Protein AF-A0A5C8RSR7-F1 (afdb_monomer)

Mean predicted aligned error: 3.83 Å

Solvent-accessible surface area (backbone atoms only — not comparable to full-atom values): 7220 Å² total; per-residue (Å²): 136,63,71,40,75,46,57,90,44,78,93,63,60,44,78,37,44,35,37,60,49,46,54,46,46,42,54,71,40,74,43,19,68,73,48,46,57,55,32,50,74,53,28,50,62,20,26,41,52,54,31,53,51,52,50,52,51,49,54,45,36,75,76,43,87,33,56,49,42,70,54,53,51,42,42,45,45,52,44,59,72,31,59,70,47,28,52,52,35,38,73,33,22,52,68,34,42,49,52,41,36,46,49,53,47,50,30,39,76,71,69,62,35,72,74,92,62,93,74,74,56,40,60,80,79,54,62,77,77,85,127

Foldseek 3Di:
DAWDWACVPVVDIDIDHLQVVLLCCLVVALLDLVNLVVLLVVQQRSLLVNLVVLVVLLVCLVPHPNHDLVSVVSNCCRQPVPVVNVVSSCRSHVVSSLSSQVSSVVCVVVVSHDDPDPRDHSCVVPPDDDD

pLDDT: mean 94.06, std 9.36, range [36.28, 98.56]

Secondary structure (DSSP, 8-state):
--EEEE-SSTTS-EEEEHHHHHHHHIIIIIT-HHHHHHHHTTHHHHHHHHHHHHHHHHHHHHH-S---HHHHHHHHHHHTSSHHHHHHHHHH-HHHHHHHHHHHHHHHHTTS---SS-PPPHHHHSPPP--

Sequence (131 aa):
TLYSLDASNPEAPKARTAREDAARLVRARLANPRWIAGQLRHGYRGAQELAQGLDAVFVLAATTDAVTDADFDRLYGAWIADLDTFDALRAANPAATRAILERFDDARARGLWTSRRNAMPADELMPQAAE

Structure (mmCIF, N/CA/C/O backbone):
data_AF-A0A5C8RSR7-F1
#
_entry.id   AF-A0A5C8RSR7-F1
#
loop_
_atom_site.group_PDB
_atom_site.id
_atom_site.type_symbol
_atom_site.label_atom_id
_atom_site.label_alt_id
_atom_site.label_comp_id
_atom_site.label_asym_id
_atom_site.label_entity_id
_atom_site.label_seq_id
_atom_site.pdbx_PDB_ins_code
_atom_site.Cartn_x
_atom_site.Cartn_y
_atom_site.Cartn_z
_atom_site.occupancy
_atom_site.B_iso_or_equiv
_atom_site.auth_seq_id
_atom_site.auth_comp_id
_atom_site.auth_asym_id
_atom_site.auth_atom_id
_atom_site.pdbx_PDB_model_num
ATOM 1 N N . THR A 1 1 ? 11.315 -0.664 -22.175 1.00 83.88 1 THR A N 1
ATOM 2 C CA . THR A 1 1 ? 11.311 -1.506 -20.962 1.00 83.88 1 THR A CA 1
ATOM 3 C C . THR A 1 1 ? 12.206 -0.885 -19.917 1.00 83.88 1 THR A C 1
ATOM 5 O O . THR A 1 1 ? 13.378 -0.676 -20.206 1.00 83.88 1 THR A O 1
ATOM 8 N N . LEU A 1 2 ? 11.654 -0.537 -18.752 1.00 94.50 2 LEU A N 1
ATOM 9 C CA . LEU A 1 2 ? 12.404 0.022 -17.623 1.00 94.50 2 LEU A CA 1
ATOM 10 C C . LEU A 1 2 ? 13.114 -1.100 -16.847 1.00 94.50 2 LEU A C 1
ATOM 12 O O . LEU A 1 2 ? 12.521 -2.156 -16.615 1.00 94.50 2 LEU A O 1
ATOM 16 N N . TYR A 1 3 ? 14.355 -0.859 -16.424 1.00 95.75 3 TYR A N 1
ATOM 17 C CA . TYR A 1 3 ? 15.159 -1.798 -15.639 1.00 95.75 3 TYR A CA 1
ATOM 18 C C . TYR A 1 3 ? 15.552 -1.202 -14.282 1.00 95.75 3 TYR A C 1
ATOM 20 O O . TYR A 1 3 ? 15.762 0.002 -14.164 1.00 95.75 3 TYR A O 1
ATOM 28 N N . SER A 1 4 ? 15.669 -2.071 -13.279 1.00 94.38 4 SER A N 1
ATOM 29 C CA . SER A 1 4 ? 16.232 -1.819 -11.951 1.00 94.38 4 SER A CA 1
ATOM 30 C C . SER A 1 4 ? 17.517 -2.638 -11.803 1.00 94.38 4 SER A C 1
ATOM 32 O O . SER A 1 4 ? 17.532 -3.835 -12.113 1.00 94.38 4 SER A O 1
ATOM 34 N N . LEU A 1 5 ? 18.601 -2.003 -11.354 1.00 95.69 5 LEU A N 1
ATOM 35 C CA . LEU A 1 5 ? 19.877 -2.669 -11.094 1.00 95.69 5 LEU A CA 1
ATOM 36 C C . LEU A 1 5 ? 20.051 -2.885 -9.591 1.00 95.69 5 LEU A C 1
ATOM 38 O O . LEU A 1 5 ? 20.271 -1.944 -8.832 1.00 95.69 5 LEU A O 1
ATOM 42 N N . ASP A 1 6 ? 20.002 -4.142 -9.169 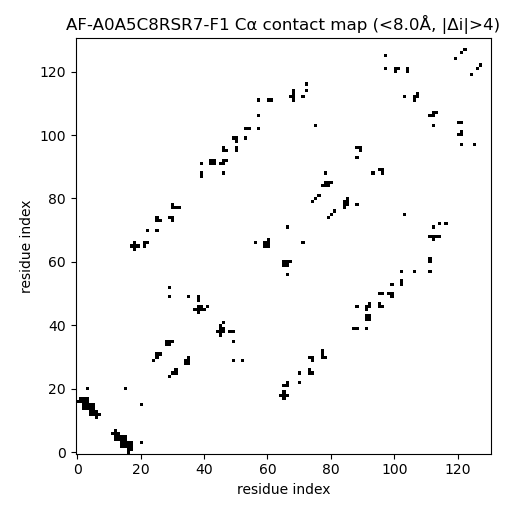1.00 94.25 6 ASP A N 1
ATOM 43 C CA . ASP A 1 6 ? 20.282 -4.539 -7.795 1.00 94.25 6 ASP A CA 1
ATOM 44 C C . ASP A 1 6 ? 21.787 -4.758 -7.619 1.00 94.25 6 ASP A C 1
ATOM 46 O O . ASP A 1 6 ? 22.329 -5.790 -8.020 1.00 94.25 6 ASP A O 1
ATOM 50 N N . ALA A 1 7 ? 22.449 -3.765 -7.029 1.00 94.62 7 ALA A N 1
ATOM 51 C CA . ALA A 1 7 ? 23.871 -3.791 -6.690 1.00 94.62 7 ALA A CA 1
ATOM 52 C C . ALA A 1 7 ? 24.125 -4.088 -5.197 1.00 94.62 7 ALA A C 1
ATOM 54 O O . ALA A 1 7 ? 25.200 -3.791 -4.683 1.00 94.62 7 ALA A O 1
ATOM 55 N N . SER A 1 8 ? 23.148 -4.665 -4.481 1.00 92.94 8 SER A N 1
ATOM 56 C CA . SER A 1 8 ? 23.309 -5.009 -3.056 1.00 92.94 8 SER A CA 1
ATOM 57 C C . SER A 1 8 ? 24.398 -6.060 -2.800 1.00 92.94 8 SER A C 1
ATOM 59 O O . SER A 1 8 ? 24.973 -6.090 -1.715 1.00 92.94 8 SER A O 1
ATOM 61 N N . ASN A 1 9 ? 24.708 -6.888 -3.805 1.00 95.25 9 ASN A N 1
ATOM 62 C CA . ASN A 1 9 ? 25.926 -7.689 -3.870 1.00 95.25 9 ASN A CA 1
ATOM 63 C C . ASN A 1 9 ? 26.837 -7.130 -4.983 1.00 95.25 9 ASN A C 1
ATOM 65 O O . ASN A 1 9 ? 26.578 -7.425 -6.155 1.00 95.25 9 ASN A O 1
ATOM 69 N N . PRO A 1 10 ? 27.886 -6.355 -4.645 1.00 93.81 10 PRO A N 1
ATOM 70 C CA . PRO A 1 10 ? 28.770 -5.726 -5.631 1.00 93.81 10 PRO A CA 1
ATOM 71 C C . PRO A 1 10 ? 29.449 -6.715 -6.585 1.00 93.81 10 PRO A C 1
ATOM 73 O O . PRO A 1 10 ? 29.660 -6.389 -7.748 1.00 93.81 10 PRO A O 1
ATOM 76 N N . GLU A 1 11 ? 29.731 -7.935 -6.119 1.00 96.88 11 GLU A N 1
ATOM 77 C CA . GLU A 1 11 ? 30.396 -8.983 -6.906 1.00 96.88 11 GLU A CA 1
ATOM 78 C C . GLU A 1 11 ? 29.454 -9.671 -7.910 1.00 96.88 11 GLU A C 1
ATOM 80 O O . GLU A 1 11 ? 29.897 -10.366 -8.821 1.00 96.88 11 GLU A O 1
ATOM 85 N N . ALA A 1 12 ? 28.137 -9.512 -7.748 1.00 95.12 12 ALA A N 1
ATOM 86 C CA . ALA A 1 12 ? 27.138 -10.142 -8.608 1.00 95.12 12 ALA A CA 1
ATOM 87 C C . ALA A 1 12 ? 25.895 -9.250 -8.773 1.00 95.12 12 ALA A C 1
ATOM 89 O O . ALA A 1 12 ? 24.812 -9.609 -8.283 1.00 95.12 12 ALA A O 1
ATOM 90 N N . PRO A 1 13 ? 26.023 -8.096 -9.454 1.00 95.25 13 PRO A N 1
ATOM 91 C CA . PRO A 1 13 ? 24.899 -7.204 -9.691 1.00 95.25 13 PRO A CA 1
ATOM 92 C C . PRO A 1 13 ? 23.836 -7.891 -10.556 1.00 95.25 13 PRO A C 1
ATOM 94 O O . PRO A 1 13 ? 24.144 -8.626 -11.497 1.00 95.25 13 PRO A O 1
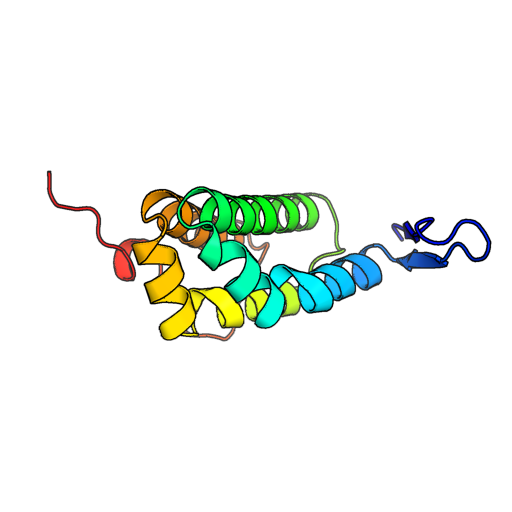ATOM 97 N N . LYS A 1 14 ? 22.559 -7.653 -10.243 1.00 96.38 14 LYS A N 1
ATOM 98 C CA . LYS A 1 14 ? 21.425 -8.273 -10.942 1.00 96.38 14 LYS A CA 1
ATOM 99 C C . LYS A 1 14 ? 20.541 -7.210 -11.571 1.00 96.38 14 LYS A C 1
ATOM 101 O O . LYS A 1 14 ? 19.840 -6.486 -10.868 1.00 96.38 14 LYS A O 1
ATOM 106 N N . ALA A 1 15 ? 20.538 -7.152 -12.898 1.00 96.62 15 ALA A N 1
ATOM 107 C CA . ALA A 1 15 ? 19.552 -6.377 -13.637 1.00 96.62 15 ALA A CA 1
ATOM 108 C C . ALA A 1 15 ? 18.216 -7.131 -13.663 1.00 96.62 15 ALA A C 1
ATOM 110 O O . ALA A 1 15 ? 18.168 -8.324 -13.964 1.00 96.62 15 ALA A O 1
ATOM 111 N N . ARG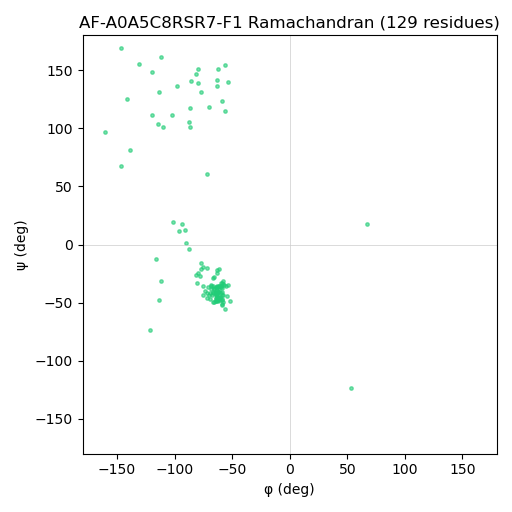 A 1 16 ? 17.133 -6.428 -13.342 1.00 95.81 16 ARG A N 1
ATOM 112 C CA . ARG A 1 16 ? 15.750 -6.906 -13.447 1.00 95.81 16 ARG A CA 1
ATOM 113 C C . ARG A 1 16 ? 14.934 -5.861 -14.176 1.00 95.81 16 ARG A C 1
ATOM 115 O O . ARG A 1 16 ? 15.266 -4.679 -14.133 1.00 95.81 16 ARG A O 1
ATOM 122 N N . THR A 1 17 ? 13.844 -6.252 -14.811 1.00 97.19 17 THR A N 1
ATOM 123 C CA . THR A 1 17 ? 12.841 -5.261 -15.205 1.00 97.19 17 THR A CA 1
ATOM 124 C C . THR A 1 17 ? 12.272 -4.591 -13.951 1.00 97.19 17 THR A C 1
ATOM 126 O O . THR A 1 17 ? 12.212 -5.197 -12.877 1.00 97.19 17 THR A O 1
ATOM 129 N N . ALA A 1 18 ? 11.828 -3.339 -14.066 1.00 96.00 18 ALA A N 1
ATOM 130 C CA . ALA A 1 18 ? 11.191 -2.650 -12.944 1.00 96.00 18 ALA A CA 1
ATOM 131 C C . ALA A 1 18 ? 9.973 -3.422 -12.416 1.00 96.00 18 ALA A C 1
ATOM 133 O O . ALA A 1 18 ? 9.759 -3.471 -11.209 1.00 96.00 18 ALA A O 1
ATOM 134 N N . ARG A 1 19 ? 9.231 -4.097 -13.305 1.00 96.69 19 ARG A N 1
ATOM 135 C CA . ARG A 1 19 ? 8.107 -4.965 -12.937 1.00 96.69 19 ARG A CA 1
ATOM 136 C C . ARG A 1 19 ? 8.532 -6.143 -12.063 1.00 96.69 19 ARG A C 1
ATOM 138 O O . ARG A 1 19 ? 7.915 -6.406 -11.035 1.00 96.69 19 ARG A O 1
ATOM 145 N N . GLU A 1 20 ? 9.590 -6.856 -12.445 1.00 96.50 20 GLU A N 1
ATOM 146 C CA . GLU A 1 20 ? 10.103 -7.978 -11.649 1.00 96.50 20 GLU A CA 1
ATOM 147 C C . GLU A 1 20 ? 10.587 -7.524 -10.271 1.00 96.50 20 GLU A C 1
ATOM 149 O O . GLU A 1 20 ? 10.339 -8.205 -9.273 1.00 96.50 20 GLU A O 1
ATOM 154 N N . ASP A 1 21 ? 11.269 -6.380 -10.208 1.00 96.19 21 ASP A N 1
ATOM 155 C CA . ASP A 1 21 ? 11.812 -5.869 -8.954 1.00 96.19 21 ASP A CA 1
ATOM 156 C C . ASP A 1 21 ? 10.722 -5.297 -8.034 1.00 96.19 21 ASP A C 1
ATOM 158 O O . ASP A 1 21 ? 10.723 -5.593 -6.838 1.00 96.19 21 ASP A O 1
ATOM 162 N N . ALA A 1 22 ? 9.731 -4.587 -8.585 1.00 96.81 22 ALA A N 1
ATOM 163 C CA . ALA A 1 22 ? 8.557 -4.124 -7.845 1.00 96.81 22 ALA A CA 1
ATOM 164 C C . ALA A 1 22 ? 7.791 -5.307 -7.236 1.00 96.81 22 ALA A C 1
ATOM 166 O O . ALA A 1 22 ? 7.605 -5.367 -6.018 1.00 96.81 22 ALA A O 1
ATOM 167 N N . ALA A 1 23 ? 7.456 -6.314 -8.049 1.00 97.19 23 ALA A N 1
ATOM 168 C CA . ALA A 1 23 ? 6.760 -7.508 -7.580 1.00 97.19 23 ALA A CA 1
ATOM 169 C C . ALA A 1 23 ? 7.579 -8.283 -6.529 1.00 97.19 23 ALA A C 1
ATOM 171 O O . ALA A 1 23 ? 7.030 -8.850 -5.578 1.00 97.19 23 ALA A O 1
ATOM 172 N N . ARG A 1 24 ? 8.913 -8.315 -6.659 1.00 96.56 24 ARG A N 1
ATOM 173 C CA . ARG A 1 24 ? 9.808 -8.904 -5.652 1.00 96.56 24 ARG A CA 1
ATOM 174 C C . ARG A 1 24 ? 9.744 -8.138 -4.335 1.00 96.56 24 ARG A C 1
ATOM 176 O O . ARG A 1 24 ? 9.598 -8.778 -3.298 1.00 96.56 24 ARG A O 1
ATOM 183 N N . LEU A 1 25 ? 9.856 -6.812 -4.353 1.00 96.31 25 LEU A N 1
ATOM 184 C CA . LEU A 1 25 ? 9.839 -5.982 -3.145 1.00 96.31 25 LEU A CA 1
ATOM 185 C C . LEU A 1 25 ? 8.477 -6.020 -2.448 1.00 96.31 25 LEU A C 1
ATOM 187 O O . LEU A 1 25 ? 8.423 -6.186 -1.228 1.00 96.31 25 LEU A O 1
ATOM 191 N N . VAL A 1 26 ? 7.385 -5.969 -3.213 1.00 98.06 26 VAL A N 1
ATOM 192 C CA . VAL A 1 26 ? 6.027 -6.130 -2.683 1.00 98.06 26 VAL A CA 1
ATOM 193 C C . VAL A 1 26 ? 5.892 -7.480 -1.982 1.00 98.06 26 VAL A C 1
ATOM 195 O O . VAL A 1 26 ? 5.493 -7.531 -0.822 1.00 98.06 26 VAL A O 1
ATOM 198 N N . ARG A 1 27 ? 6.302 -8.584 -2.623 1.00 97.06 27 ARG A N 1
ATOM 199 C CA . ARG A 1 27 ? 6.198 -9.927 -2.025 1.00 97.06 27 ARG A CA 1
ATOM 200 C C . ARG A 1 27 ? 7.137 -10.154 -0.842 1.00 97.06 27 ARG A C 1
ATOM 202 O O . ARG A 1 27 ? 6.718 -10.722 0.161 1.00 97.06 27 ARG A O 1
ATOM 209 N N . ALA A 1 28 ? 8.406 -9.778 -0.976 1.00 95.62 28 ALA A N 1
ATOM 210 C CA . ALA A 1 28 ? 9.448 -10.113 -0.009 1.00 95.62 28 ALA A CA 1
ATOM 211 C C . ALA A 1 28 ? 9.432 -9.203 1.225 1.00 95.62 28 ALA A C 1
ATOM 213 O O . ALA A 1 28 ? 9.912 -9.620 2.283 1.00 95.62 28 ALA A O 1
ATOM 214 N N . ARG A 1 29 ? 8.887 -7.986 1.097 1.00 96.25 29 ARG A N 1
ATOM 215 C CA . ARG A 1 29 ? 8.873 -6.971 2.155 1.00 96.25 29 ARG A CA 1
ATOM 216 C C . ARG A 1 29 ? 7.457 -6.537 2.517 1.00 96.25 29 ARG A C 1
ATOM 218 O O . ARG A 1 29 ? 6.976 -6.936 3.569 1.00 96.25 29 ARG A O 1
ATOM 225 N N . LEU A 1 30 ? 6.797 -5.750 1.667 1.00 97.88 30 LEU A N 1
ATOM 226 C CA . LEU A 1 30 ? 5.570 -5.037 2.052 1.00 97.88 30 LEU A CA 1
ATOM 227 C C . LEU A 1 30 ? 4.411 -5.981 2.412 1.00 97.88 30 LEU A C 1
ATOM 229 O O . LEU A 1 30 ? 3.720 -5.751 3.396 1.00 97.88 30 LEU A O 1
ATOM 233 N N . ALA A 1 31 ? 4.253 -7.083 1.679 1.00 98.12 31 ALA A N 1
ATOM 234 C CA . ALA A 1 31 ? 3.249 -8.113 1.942 1.00 98.12 31 ALA A CA 1
ATOM 235 C C . ALA A 1 31 ? 3.785 -9.309 2.754 1.00 98.12 31 ALA A C 1
ATOM 237 O O . ALA A 1 31 ? 3.142 -10.358 2.800 1.00 98.12 31 ALA A O 1
ATOM 238 N N . ASN A 1 32 ? 4.986 -9.214 3.334 1.00 98.19 32 ASN A N 1
ATOM 239 C CA . ASN A 1 32 ? 5.569 -10.298 4.121 1.00 98.19 32 ASN A CA 1
ATOM 240 C C . ASN A 1 32 ? 5.084 -10.207 5.580 1.00 98.19 32 ASN A C 1
ATOM 242 O O . ASN A 1 32 ? 5.453 -9.246 6.262 1.00 98.19 32 ASN A O 1
ATOM 246 N N . PRO A 1 33 ? 4.359 -11.214 6.110 1.00 97.81 33 PRO A N 1
ATOM 247 C CA . PRO A 1 33 ? 3.810 -11.172 7.468 1.00 97.81 33 PRO A CA 1
ATOM 248 C C . PRO A 1 33 ? 4.865 -10.920 8.551 1.00 97.81 33 PRO A C 1
ATOM 250 O O . PRO A 1 33 ? 4.624 -10.194 9.511 1.00 97.81 33 PRO A O 1
ATOM 253 N N . ARG A 1 34 ? 6.082 -11.457 8.379 1.00 98.12 34 ARG A N 1
ATOM 254 C CA . ARG A 1 34 ? 7.177 -11.254 9.343 1.00 98.12 34 ARG A CA 1
ATOM 255 C C . ARG A 1 34 ? 7.664 -9.810 9.361 1.00 98.12 34 ARG A C 1
ATOM 257 O O . ARG A 1 34 ? 8.058 -9.315 10.415 1.00 98.12 34 ARG A O 1
ATOM 264 N N . TRP A 1 35 ? 7.675 -9.156 8.201 1.00 98.12 35 TRP A N 1
ATOM 265 C CA . TRP A 1 35 ? 8.077 -7.759 8.090 1.00 98.12 35 TRP A CA 1
ATOM 266 C C . TRP A 1 35 ? 6.983 -6.836 8.621 1.00 98.12 35 TRP A C 1
ATOM 268 O O . TRP A 1 35 ? 7.299 -5.955 9.413 1.00 98.12 35 TRP A O 1
ATOM 278 N N . ILE A 1 36 ? 5.717 -7.097 8.278 1.00 98.44 36 ILE A N 1
ATOM 279 C CA . ILE A 1 36 ? 4.548 -6.366 8.794 1.00 98.44 36 ILE A CA 1
ATOM 280 C C . ILE A 1 36 ? 4.527 -6.415 10.324 1.00 98.44 36 ILE A C 1
ATOM 282 O O . ILE A 1 36 ? 4.592 -5.374 10.974 1.00 98.44 36 ILE A O 1
ATOM 286 N N . ALA A 1 37 ? 4.561 -7.616 10.912 1.00 98.06 37 ALA A N 1
ATOM 287 C CA . ALA A 1 37 ? 4.637 -7.781 12.363 1.00 98.06 37 ALA A CA 1
ATOM 288 C C . ALA A 1 37 ? 5.889 -7.109 12.952 1.00 98.06 37 ALA A C 1
ATOM 290 O O . ALA A 1 37 ? 5.866 -6.599 14.068 1.00 98.06 37 ALA A O 1
ATOM 291 N N . GLY A 1 38 ? 6.995 -7.098 12.201 1.00 98.19 38 GLY A N 1
ATOM 292 C CA . GLY A 1 38 ? 8.209 -6.361 12.534 1.00 98.19 38 GLY A CA 1
ATOM 293 C C . GLY A 1 38 ? 7.983 -4.865 12.689 1.00 98.19 38 GLY A C 1
ATOM 294 O O . GLY A 1 38 ? 8.355 -4.306 13.716 1.00 98.19 38 GLY A O 1
ATOM 295 N N . GLN A 1 39 ? 7.346 -4.245 11.698 1.00 98.31 39 GLN A N 1
ATOM 296 C CA . GLN A 1 39 ? 7.016 -2.826 11.723 1.00 98.31 39 GLN A CA 1
ATOM 297 C C . GLN A 1 39 ? 6.025 -2.511 12.839 1.00 98.31 39 GLN A C 1
ATOM 299 O O . GLN A 1 39 ? 6.292 -1.623 13.639 1.00 98.31 39 GLN A O 1
ATOM 304 N N . LEU A 1 40 ? 4.932 -3.267 12.964 1.00 97.88 40 LEU A N 1
ATOM 305 C CA . LEU A 1 40 ? 3.880 -2.974 13.945 1.00 97.88 40 LEU A CA 1
ATOM 306 C C . LEU A 1 40 ? 4.356 -3.063 15.408 1.00 97.88 40 LEU A C 1
ATOM 308 O O . LEU A 1 40 ? 3.806 -2.371 16.261 1.00 97.88 40 LEU A O 1
ATOM 312 N N . ARG A 1 41 ? 5.446 -3.790 15.712 1.00 98.06 41 ARG A N 1
ATOM 313 C CA . ARG A 1 41 ? 6.107 -3.721 17.036 1.00 98.06 41 ARG A CA 1
ATOM 314 C C . ARG A 1 41 ? 6.653 -2.333 17.385 1.00 98.06 41 ARG A C 1
ATOM 316 O O . ARG A 1 41 ? 6.861 -2.046 18.558 1.00 98.06 41 ARG A O 1
ATOM 323 N N . HIS A 1 42 ? 6.878 -1.476 16.392 1.00 98.06 42 HIS A N 1
ATOM 324 C CA . HIS A 1 42 ? 7.282 -0.081 16.573 1.00 98.06 42 HIS A CA 1
ATOM 325 C C . HIS A 1 42 ? 6.084 0.885 16.643 1.00 98.06 42 HIS A C 1
ATOM 327 O O . HIS A 1 42 ? 6.271 2.101 16.548 1.00 98.06 42 HIS A O 1
ATOM 333 N N . GLY A 1 43 ? 4.860 0.363 16.797 1.00 97.69 43 GLY A N 1
ATOM 334 C CA . GLY A 1 43 ? 3.642 1.141 17.0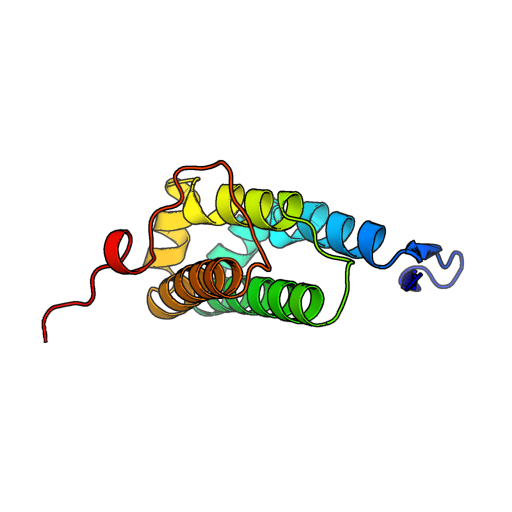16 1.00 97.69 43 GLY A CA 1
ATOM 335 C C . GLY A 1 43 ? 3.438 2.217 15.952 1.00 97.69 43 GLY A C 1
ATOM 336 O O . GLY A 1 43 ? 3.436 1.932 14.752 1.00 97.69 43 GLY A O 1
ATOM 337 N N . TYR A 1 44 ? 3.320 3.469 16.401 1.00 98.31 44 TYR A N 1
ATOM 338 C CA . TYR A 1 44 ? 3.015 4.620 15.553 1.00 98.31 44 TYR A CA 1
ATOM 339 C C . TYR A 1 44 ? 3.936 4.753 14.331 1.00 98.31 44 TYR A C 1
ATOM 341 O O . TYR A 1 44 ? 3.455 4.923 13.206 1.00 98.31 44 TYR A O 1
ATOM 349 N N . ARG A 1 45 ? 5.261 4.654 14.535 1.00 98.31 45 ARG A N 1
ATOM 350 C CA . ARG A 1 45 ? 6.247 4.810 13.454 1.00 98.31 45 ARG A CA 1
ATOM 351 C C . ARG A 1 45 ? 6.220 3.629 12.490 1.00 98.31 45 ARG A C 1
ATOM 353 O O . ARG A 1 45 ? 6.363 3.830 11.289 1.00 98.31 45 ARG A O 1
ATOM 360 N N . GLY A 1 46 ? 5.998 2.426 13.011 1.00 98.25 46 GLY A N 1
ATOM 361 C CA . GLY A 1 46 ? 5.852 1.218 12.206 1.00 98.25 46 GLY A CA 1
ATOM 362 C C . GLY A 1 46 ? 4.682 1.300 11.235 1.00 98.25 46 GLY A C 1
ATOM 363 O O . GLY A 1 46 ? 4.835 1.034 10.049 1.00 98.25 46 GLY A O 1
ATOM 364 N N . ALA A 1 47 ? 3.524 1.750 11.712 1.00 98.44 47 ALA A N 1
ATOM 365 C CA . ALA A 1 47 ? 2.364 1.970 10.856 1.00 98.44 47 ALA A CA 1
ATOM 366 C C . ALA A 1 47 ? 2.610 3.060 9.792 1.00 98.44 47 ALA A C 1
ATOM 368 O O . ALA A 1 47 ? 2.189 2.906 8.646 1.00 98.44 47 ALA A O 1
ATOM 369 N N . GLN A 1 48 ? 3.353 4.126 10.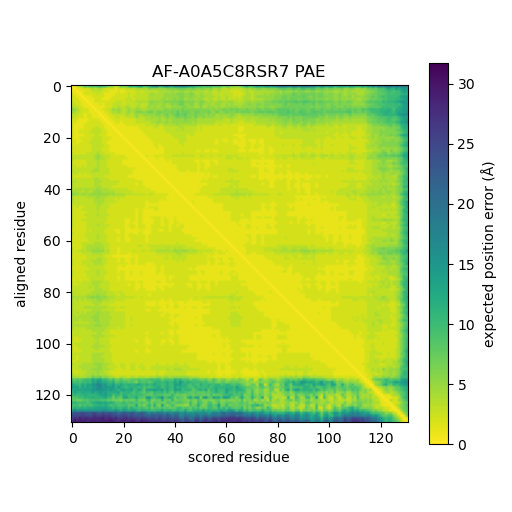124 1.00 98.38 48 GLN A N 1
ATOM 370 C CA . GLN A 1 48 ? 3.763 5.124 9.124 1.00 98.38 48 GLN A CA 1
ATOM 371 C C . GLN A 1 48 ? 4.678 4.542 8.036 1.00 98.38 48 GLN A C 1
ATOM 373 O O . GLN A 1 48 ? 4.575 4.957 6.886 1.00 98.38 48 GLN A O 1
ATOM 378 N N . GLU A 1 49 ? 5.559 3.592 8.363 1.00 98.44 49 GLU A N 1
ATOM 379 C CA . GLU A 1 49 ? 6.401 2.911 7.366 1.00 98.44 49 GLU A CA 1
ATOM 380 C C . GLU A 1 49 ? 5.571 2.097 6.365 1.00 98.44 49 GLU A C 1
ATOM 382 O O . GLU A 1 49 ? 5.899 2.069 5.177 1.00 98.44 49 GLU A O 1
ATOM 387 N N . LEU A 1 50 ? 4.474 1.469 6.807 1.00 98.44 50 LEU A N 1
ATOM 388 C CA . LEU A 1 50 ? 3.543 0.806 5.888 1.00 98.44 50 LEU A CA 1
ATOM 389 C C . LEU A 1 50 ? 2.881 1.821 4.947 1.00 98.44 50 LEU A C 1
ATOM 391 O O . LEU A 1 50 ? 2.871 1.603 3.736 1.00 98.44 50 LEU A O 1
ATOM 395 N N . ALA A 1 51 ? 2.402 2.949 5.482 1.00 98.50 51 ALA A N 1
ATOM 396 C CA . ALA A 1 51 ? 1.785 4.006 4.680 1.00 98.50 51 ALA A CA 1
ATOM 397 C C . ALA A 1 51 ? 2.753 4.558 3.620 1.00 98.50 51 ALA A C 1
ATOM 399 O O . ALA A 1 51 ? 2.422 4.605 2.438 1.00 98.50 51 ALA A O 1
ATOM 400 N N . GLN A 1 52 ? 3.994 4.863 4.010 1.00 98.44 52 GLN A N 1
ATOM 401 C CA . GLN A 1 52 ? 5.044 5.307 3.085 1.00 98.44 52 GLN A CA 1
ATOM 402 C C . GLN A 1 52 ? 5.372 4.250 2.019 1.00 98.44 52 GLN A C 1
ATOM 404 O O . GLN A 1 52 ? 5.638 4.585 0.864 1.00 98.44 52 GLN A O 1
ATOM 409 N N . GLY A 1 53 ? 5.329 2.966 2.387 1.00 98.31 53 GLY A N 1
ATOM 410 C CA . GLY A 1 53 ? 5.499 1.860 1.450 1.00 98.31 53 GLY A CA 1
ATOM 411 C C . GLY A 1 53 ? 4.424 1.833 0.361 1.00 98.31 53 GLY A C 1
ATOM 412 O O . GLY A 1 53 ? 4.761 1.685 -0.815 1.00 98.31 53 GLY A O 1
ATOM 413 N N . LEU A 1 54 ? 3.150 2.010 0.725 1.00 98.56 54 LEU A N 1
ATOM 414 C CA . LEU A 1 54 ? 2.057 2.085 -0.251 1.00 98.56 54 LEU A CA 1
ATOM 415 C C . LEU A 1 54 ? 2.135 3.350 -1.104 1.00 98.56 54 LEU A C 1
ATOM 417 O O . LEU A 1 54 ? 1.909 3.275 -2.309 1.00 98.56 54 LEU A O 1
ATOM 421 N N . ASP A 1 55 ? 2.524 4.482 -0.520 1.00 98.50 55 ASP A N 1
ATOM 422 C CA . ASP A 1 55 ? 2.739 5.725 -1.259 1.00 98.50 55 ASP A CA 1
ATOM 423 C C . ASP A 1 55 ? 3.785 5.560 -2.366 1.00 98.50 55 ASP A C 1
ATOM 425 O O . ASP A 1 55 ? 3.564 5.992 -3.498 1.00 98.50 55 ASP A O 1
ATOM 429 N N . ALA A 1 56 ? 4.894 4.876 -2.073 1.00 98.00 56 ALA A N 1
ATOM 430 C CA . ALA A 1 56 ? 5.921 4.577 -3.067 1.00 98.00 56 ALA A CA 1
ATOM 431 C C . ALA A 1 56 ? 5.396 3.666 -4.192 1.00 98.00 56 ALA A C 1
ATOM 433 O O . ALA A 1 56 ? 5.684 3.907 -5.365 1.00 98.00 56 ALA A O 1
ATOM 434 N N . VAL A 1 57 ? 4.596 2.646 -3.854 1.00 98.25 57 VAL A N 1
ATOM 435 C CA . VAL A 1 57 ? 3.952 1.761 -4.843 1.00 98.25 57 VAL A CA 1
ATOM 436 C C . VAL A 1 57 ? 2.973 2.545 -5.717 1.00 98.25 57 VAL A C 1
ATOM 438 O O . VAL A 1 57 ? 2.992 2.396 -6.937 1.00 98.25 57 VAL A O 1
ATOM 441 N N . PHE A 1 58 ? 2.170 3.425 -5.120 1.00 98.44 58 PHE A N 1
ATOM 442 C CA . PHE A 1 58 ? 1.240 4.289 -5.839 1.00 98.44 58 PHE A CA 1
ATOM 443 C C . PHE A 1 58 ? 1.960 5.215 -6.825 1.00 98.44 58 PHE A C 1
ATOM 445 O O . PHE A 1 58 ? 1.572 5.293 -7.988 1.00 98.44 58 PHE A O 1
ATOM 452 N N . VAL A 1 59 ? 3.033 5.888 -6.395 1.00 98.00 59 VAL A N 1
ATOM 453 C CA . VAL A 1 59 ? 3.818 6.770 -7.274 1.00 98.00 59 VAL A CA 1
ATOM 454 C C . VAL A 1 59 ? 4.446 5.981 -8.423 1.00 98.00 59 VAL A C 1
ATOM 456 O O . VAL A 1 59 ? 4.425 6.441 -9.566 1.00 98.00 59 VAL A O 1
ATOM 459 N N . LEU A 1 60 ? 4.967 4.781 -8.151 1.00 96.94 60 LEU A N 1
ATOM 460 C CA . LEU A 1 60 ? 5.523 3.917 -9.190 1.00 96.94 60 LEU A CA 1
ATOM 461 C C . LEU A 1 60 ? 4.448 3.479 -10.198 1.00 96.94 60 LEU A C 1
ATOM 463 O O . LEU A 1 60 ? 4.712 3.499 -11.399 1.00 96.94 60 LEU A O 1
ATOM 467 N N . ALA A 1 61 ? 3.237 3.148 -9.738 1.00 97.75 61 ALA A N 1
ATOM 468 C CA . ALA A 1 61 ? 2.099 2.815 -10.600 1.00 97.75 61 ALA A CA 1
ATOM 469 C C . ALA A 1 61 ? 1.626 4.016 -11.436 1.00 97.75 61 ALA A C 1
ATOM 471 O O . ALA A 1 61 ? 1.268 3.868 -12.598 1.00 97.75 61 ALA A O 1
ATOM 472 N N . ALA A 1 62 ? 1.657 5.221 -10.864 1.00 97.75 62 ALA A N 1
ATOM 473 C CA . ALA A 1 62 ? 1.253 6.443 -11.554 1.00 97.75 62 ALA A CA 1
ATOM 474 C C . ALA A 1 62 ? 2.250 6.896 -12.637 1.00 97.75 62 ALA A C 1
ATOM 476 O O . ALA A 1 62 ? 1.889 7.682 -13.510 1.00 97.75 62 ALA A O 1
ATOM 477 N N . THR A 1 63 ? 3.505 6.444 -12.573 1.00 97.19 63 THR A N 1
ATOM 478 C CA . THR A 1 63 ? 4.586 6.921 -13.453 1.00 97.19 63 THR A CA 1
ATOM 479 C C . THR A 1 63 ? 5.153 5.845 -14.377 1.00 97.19 63 THR A C 1
ATOM 481 O O . THR A 1 63 ? 5.892 6.168 -15.307 1.00 97.19 63 THR A O 1
ATOM 484 N N . THR A 1 64 ? 4.824 4.571 -14.150 1.00 96.19 64 THR A N 1
ATOM 485 C CA . THR A 1 64 ? 5.373 3.427 -14.890 1.00 96.19 64 THR A CA 1
ATOM 486 C C . THR A 1 64 ? 4.342 2.307 -15.034 1.00 96.19 64 THR A C 1
ATOM 488 O O . THR A 1 64 ? 3.333 2.285 -14.342 1.00 96.19 64 THR A O 1
ATOM 491 N N . ASP A 1 65 ? 4.633 1.314 -15.875 1.00 94.25 65 ASP A N 1
ATOM 492 C CA . ASP A 1 65 ? 3.852 0.077 -16.010 1.00 94.25 65 ASP A CA 1
ATOM 493 C C . ASP A 1 65 ? 4.383 -1.072 -15.121 1.00 94.25 65 ASP A C 1
ATOM 495 O O . ASP A 1 65 ? 4.111 -2.256 -15.369 1.00 94.25 65 ASP A O 1
ATOM 499 N N . ALA A 1 66 ? 5.198 -0.747 -14.111 1.00 97.06 66 ALA A N 1
ATOM 500 C CA . ALA A 1 66 ? 5.901 -1.731 -13.290 1.00 97.06 66 ALA A CA 1
ATOM 501 C C . ALA A 1 66 ? 5.012 -2.389 -12.224 1.00 97.06 66 ALA A C 1
ATOM 503 O O . ALA A 1 66 ? 5.281 -3.522 -11.832 1.00 97.06 66 ALA A O 1
ATOM 504 N N . VAL A 1 67 ? 3.972 -1.699 -11.759 1.00 97.81 67 VAL A N 1
ATOM 505 C CA . VAL A 1 67 ? 3.061 -2.187 -10.714 1.00 97.81 67 VAL A CA 1
ATOM 506 C C . VAL A 1 67 ? 1.811 -2.764 -11.361 1.00 97.81 67 VAL A C 1
ATOM 508 O O . VAL A 1 67 ? 1.269 -2.188 -12.300 1.00 97.81 67 VAL A O 1
ATOM 511 N N . THR A 1 68 ? 1.359 -3.913 -10.868 1.00 96.62 68 THR A N 1
ATOM 512 C CA . THR A 1 68 ? 0.175 -4.606 -11.385 1.00 96.62 68 THR A CA 1
ATOM 513 C C . THR A 1 68 ? -0.973 -4.592 -10.379 1.00 96.62 68 THR A C 1
ATOM 515 O O . THR A 1 68 ? -0.751 -4.457 -9.175 1.00 96.62 68 THR A O 1
ATOM 518 N N . ASP A 1 69 ? -2.200 -4.845 -10.846 1.00 97.12 69 ASP A N 1
ATOM 519 C CA . ASP A 1 69 ? -3.357 -5.054 -9.960 1.00 97.12 69 ASP A CA 1
ATOM 520 C C . ASP A 1 69 ? -3.093 -6.143 -8.911 1.00 97.12 69 ASP A C 1
ATOM 522 O O . ASP A 1 69 ? -3.518 -6.029 -7.765 1.00 97.12 69 ASP A O 1
ATOM 526 N N . ALA A 1 70 ? -2.339 -7.185 -9.282 1.00 95.88 70 ALA A N 1
ATOM 527 C CA . ALA A 1 70 ? -1.983 -8.275 -8.381 1.00 95.88 70 ALA A CA 1
ATOM 528 C C . ALA A 1 70 ? -1.059 -7.825 -7.236 1.00 95.88 70 ALA A C 1
ATOM 530 O O . ALA A 1 70 ? -1.091 -8.423 -6.159 1.00 95.88 70 ALA A O 1
ATOM 531 N N . ASP A 1 71 ? -0.243 -6.788 -7.449 1.00 97.69 71 ASP A N 1
ATOM 532 C CA . ASP A 1 71 ? 0.602 -6.213 -6.404 1.00 97.69 71 ASP A CA 1
ATOM 533 C C . ASP A 1 71 ? -0.252 -5.435 -5.394 1.00 97.69 71 ASP A C 1
ATOM 535 O O . ASP A 1 71 ? -0.129 -5.671 -4.190 1.00 97.69 71 ASP A O 1
ATOM 539 N N . PHE A 1 72 ? -1.182 -4.596 -5.866 1.00 97.81 72 PHE A N 1
ATOM 540 C CA . PHE A 1 72 ? -2.145 -3.907 -5.000 1.00 97.81 72 PHE A CA 1
ATOM 541 C C . PHE A 1 72 ? -3.065 -4.882 -4.258 1.00 97.81 72 PHE A C 1
ATOM 543 O O . PHE A 1 72 ? -3.202 -4.774 -3.041 1.00 97.81 72 PHE A O 1
ATOM 550 N N . ASP A 1 73 ? -3.624 -5.886 -4.942 1.00 96.88 73 ASP A N 1
ATOM 551 C CA . ASP A 1 73 ? -4.458 -6.923 -4.322 1.00 96.88 73 ASP A CA 1
ATOM 552 C C . ASP A 1 73 ? -3.704 -7.670 -3.215 1.00 96.88 73 ASP A C 1
ATOM 554 O O . ASP A 1 73 ? -4.300 -8.087 -2.217 1.00 96.88 73 ASP A O 1
ATOM 558 N N . ARG A 1 74 ? -2.389 -7.854 -3.376 1.00 97.00 74 ARG A N 1
ATOM 559 C CA . ARG A 1 74 ? -1.553 -8.497 -2.363 1.00 97.00 74 ARG A CA 1
ATOM 560 C C . ARG A 1 74 ? -1.348 -7.602 -1.144 1.00 97.00 74 ARG A C 1
ATOM 562 O O . ARG A 1 74 ? -1.409 -8.114 -0.030 1.00 97.00 74 ARG A O 1
ATOM 569 N N . LEU A 1 75 ? -1.114 -6.306 -1.343 1.00 98.06 75 LEU A N 1
ATOM 570 C CA . LEU A 1 75 ? -0.992 -5.341 -0.245 1.00 98.06 75 LEU A CA 1
ATOM 571 C C . LEU A 1 75 ? -2.317 -5.188 0.503 1.00 98.06 75 LEU A C 1
ATOM 573 O O . LEU A 1 75 ? -2.349 -5.351 1.719 1.00 98.06 75 LEU A O 1
ATOM 577 N N . TYR A 1 76 ? -3.419 -4.978 -0.221 1.00 97.75 76 TYR A N 1
ATOM 578 C CA . TYR A 1 76 ? -4.755 -4.888 0.369 1.00 97.75 76 TYR A CA 1
ATOM 579 C C . TYR A 1 76 ? -5.107 -6.169 1.131 1.00 97.75 76 TYR A C 1
ATOM 581 O O . TYR A 1 76 ? -5.589 -6.125 2.260 1.00 97.75 76 TYR A O 1
ATOM 589 N N . GLY A 1 77 ? -4.801 -7.327 0.538 1.00 96.50 77 GLY A N 1
ATOM 590 C CA . GLY A 1 77 ? -4.989 -8.627 1.168 1.00 96.50 77 GLY A CA 1
ATOM 591 C C . GLY A 1 77 ? -4.214 -8.788 2.477 1.00 96.50 77 GLY A C 1
ATOM 592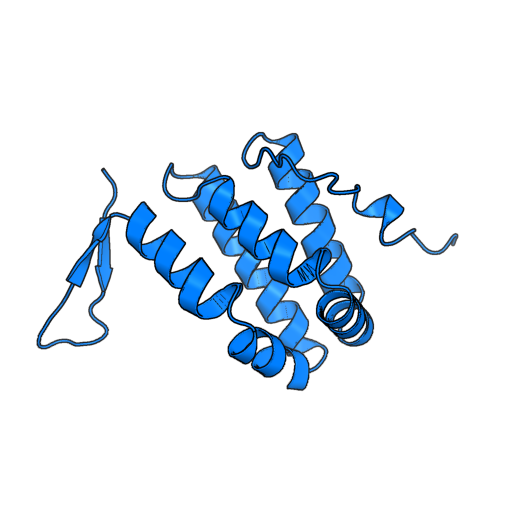 O O . GLY A 1 77 ? -4.747 -9.349 3.425 1.00 96.50 77 GLY A O 1
ATOM 593 N N . ALA A 1 78 ? -2.973 -8.303 2.525 1.00 97.62 78 ALA A N 1
ATOM 594 C CA . ALA A 1 78 ? -2.102 -8.457 3.684 1.00 97.62 78 ALA A CA 1
ATOM 595 C C . ALA A 1 78 ? -2.372 -7.439 4.797 1.00 97.62 78 ALA A C 1
ATOM 597 O O . ALA A 1 78 ? -2.005 -7.707 5.933 1.00 97.62 78 ALA A O 1
ATOM 598 N N . TRP A 1 79 ? -2.918 -6.261 4.479 1.00 97.62 79 TRP A N 1
ATOM 599 C CA . TRP A 1 79 ? -3.026 -5.157 5.442 1.00 97.62 79 TRP A CA 1
ATOM 600 C C . TRP A 1 79 ? -4.459 -4.829 5.851 1.00 97.62 79 TRP A C 1
ATOM 602 O O . TRP A 1 79 ? -4.662 -4.364 6.967 1.00 97.62 79 TRP A O 1
ATOM 612 N N . ILE A 1 80 ? -5.426 -5.024 4.949 1.00 96.88 80 ILE A N 1
ATOM 613 C CA . ILE A 1 80 ? -6.822 -4.607 5.144 1.00 96.88 80 ILE A CA 1
ATOM 614 C C . ILE A 1 80 ? -7.745 -5.819 5.251 1.00 96.88 80 ILE A C 1
ATOM 616 O O . ILE A 1 80 ? -8.567 -5.894 6.155 1.00 96.88 80 ILE A O 1
ATOM 620 N N . ALA A 1 81 ? -7.609 -6.787 4.339 1.00 94.88 81 ALA A N 1
ATOM 621 C CA . ALA A 1 81 ? -8.467 -7.974 4.345 1.00 94.88 81 ALA A CA 1
ATOM 622 C C . ALA A 1 81 ? -8.104 -8.984 5.450 1.00 94.88 81 ALA A C 1
ATOM 624 O O . ALA A 1 81 ? -8.918 -9.847 5.773 1.00 94.88 81 ALA A O 1
ATOM 625 N N . ASP A 1 82 ? -6.891 -8.899 5.998 1.00 95.88 82 ASP A N 1
ATOM 626 C CA . ASP A 1 82 ? -6.486 -9.635 7.192 1.00 95.88 82 ASP A CA 1
ATOM 627 C C . ASP A 1 82 ? -6.844 -8.820 8.439 1.00 95.88 82 ASP A C 1
ATOM 629 O O . ASP A 1 82 ? -6.192 -7.818 8.738 1.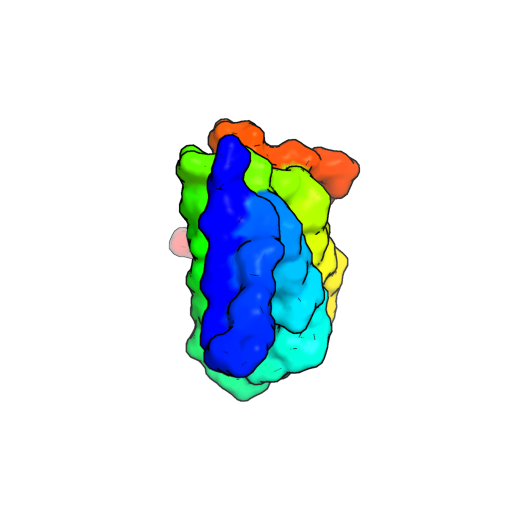00 95.88 82 ASP A O 1
ATOM 633 N N . LEU A 1 83 ? -7.898 -9.241 9.143 1.00 95.56 83 LEU A N 1
ATOM 634 C CA . LEU A 1 83 ? -8.474 -8.487 10.259 1.00 95.56 83 LEU A CA 1
ATOM 635 C C . LEU A 1 83 ? -7.478 -8.282 11.404 1.00 95.56 83 LEU A C 1
ATOM 637 O O . LEU A 1 83 ? -7.413 -7.182 11.944 1.00 95.56 83 LEU A O 1
ATOM 641 N N . ASP A 1 84 ? -6.652 -9.284 11.716 1.00 97.06 84 ASP A N 1
ATOM 642 C CA . ASP A 1 84 ? -5.655 -9.177 12.787 1.00 97.06 84 ASP A CA 1
ATOM 643 C C . ASP A 1 84 ? -4.616 -8.092 12.465 1.00 97.06 84 ASP A C 1
ATOM 645 O O . ASP A 1 84 ? -4.268 -7.265 13.313 1.00 97.06 84 ASP A O 1
ATOM 649 N N . THR A 1 85 ? -4.142 -8.057 11.214 1.00 98.00 85 THR A N 1
ATOM 650 C CA . THR A 1 85 ? -3.216 -7.017 10.754 1.00 98.00 85 THR A CA 1
ATOM 651 C C . THR A 1 85 ? -3.894 -5.650 10.713 1.00 98.00 85 THR A C 1
ATOM 653 O O . THR A 1 85 ? -3.293 -4.667 11.155 1.00 98.00 85 THR A O 1
ATOM 656 N N . PHE A 1 86 ? -5.129 -5.569 10.215 1.00 98.06 86 PHE A N 1
ATOM 657 C CA . PHE A 1 86 ? -5.867 -4.312 10.122 1.00 98.06 86 PHE A CA 1
ATOM 658 C C . PHE A 1 86 ? -6.137 -3.703 11.502 1.00 98.06 86 PHE A C 1
ATOM 660 O O . PHE A 1 86 ? -5.884 -2.515 11.715 1.00 98.06 86 PHE A O 1
ATOM 667 N N . ASP A 1 87 ? -6.569 -4.513 12.469 1.00 97.81 87 ASP A N 1
ATOM 668 C CA . ASP A 1 87 ? -6.799 -4.066 13.841 1.00 97.81 87 ASP A CA 1
ATOM 669 C C . ASP A 1 87 ? -5.500 -3.635 14.525 1.00 97.81 87 ASP A C 1
ATOM 671 O O . ASP A 1 87 ? -5.471 -2.589 15.179 1.00 97.81 87 ASP A O 1
ATOM 675 N N . ALA A 1 88 ? -4.403 -4.371 14.325 1.00 98.00 88 ALA A N 1
ATOM 676 C CA . ALA A 1 88 ? -3.096 -3.981 14.844 1.00 98.00 88 ALA A CA 1
ATOM 677 C C . ALA A 1 88 ? -2.595 -2.661 14.229 1.00 98.00 88 ALA A C 1
ATOM 679 O O . ALA A 1 88 ? -2.069 -1.806 14.943 1.00 98.00 88 ALA A O 1
ATOM 680 N N . LEU A 1 89 ? -2.783 -2.467 12.921 1.00 97.94 89 LEU A N 1
ATOM 681 C CA . LEU A 1 89 ? -2.431 -1.238 12.212 1.00 97.94 89 LEU A CA 1
ATOM 682 C C . LEU A 1 89 ? -3.255 -0.046 12.725 1.00 97.94 89 LEU A C 1
ATOM 684 O O . LEU A 1 89 ? -2.683 0.990 13.080 1.00 97.94 89 LEU A O 1
ATOM 688 N N . ARG A 1 90 ? -4.576 -0.230 12.855 1.00 97.69 90 ARG A N 1
ATOM 689 C CA . ARG A 1 90 ? -5.515 0.770 13.379 1.00 97.69 90 ARG A CA 1
ATOM 690 C C . ARG A 1 90 ? -5.187 1.160 14.813 1.00 97.69 90 ARG A C 1
ATOM 692 O O . ARG A 1 90 ? -5.152 2.349 15.117 1.00 97.69 90 ARG A O 1
ATOM 699 N N . ALA A 1 91 ? -4.910 0.187 15.677 1.00 97.81 91 ALA A N 1
ATOM 700 C CA . ALA A 1 91 ? -4.522 0.438 17.061 1.00 97.81 91 ALA A CA 1
ATOM 701 C C . ALA A 1 91 ? -3.164 1.152 17.162 1.00 97.81 91 ALA A C 1
ATOM 703 O O . ALA A 1 91 ? -2.991 2.035 18.000 1.00 97.81 91 ALA A O 1
ATOM 704 N N . ALA A 1 92 ? -2.206 0.798 16.301 1.00 98.25 92 ALA A N 1
ATOM 705 C CA . ALA A 1 92 ? -0.879 1.404 16.292 1.00 98.25 92 ALA A CA 1
ATOM 706 C C . ALA A 1 92 ? -0.898 2.862 15.809 1.00 98.25 92 ALA A C 1
ATOM 708 O O . ALA A 1 92 ? -0.185 3.704 16.362 1.00 98.25 92 ALA A O 1
ATOM 709 N N . ASN A 1 93 ? -1.670 3.160 14.758 1.00 98.31 93 ASN A N 1
ATOM 710 C CA . ASN A 1 93 ? -1.788 4.504 14.199 1.00 98.31 93 ASN A CA 1
ATOM 711 C C . ASN A 1 93 ? -3.060 4.658 13.338 1.00 98.31 93 ASN A C 1
ATOM 713 O O . ASN A 1 93 ? -3.037 4.367 12.134 1.00 98.31 93 ASN A O 1
ATOM 717 N N . PRO A 1 94 ? -4.155 5.191 13.903 1.00 97.62 94 PRO A N 1
ATOM 718 C CA . PRO A 1 94 ? -5.395 5.407 13.160 1.00 97.62 94 PRO A CA 1
ATOM 719 C C . PRO A 1 94 ? -5.224 6.340 11.954 1.00 97.62 94 PRO A C 1
ATOM 721 O O . PRO A 1 94 ? -5.834 6.115 10.912 1.00 97.62 94 PRO A O 1
ATOM 724 N N . ALA A 1 95 ? -4.365 7.360 12.066 1.00 97.38 95 ALA A N 1
ATOM 725 C CA . ALA A 1 95 ? -4.130 8.320 10.989 1.00 97.38 95 ALA A CA 1
ATOM 726 C C . ALA A 1 95 ? -3.381 7.684 9.807 1.00 97.38 95 ALA A C 1
ATOM 728 O O . ALA A 1 95 ? -3.772 7.878 8.660 1.00 97.38 95 ALA A O 1
ATOM 729 N N . ALA A 1 96 ? -2.349 6.873 10.071 1.00 98.19 96 ALA A N 1
ATOM 730 C CA . ALA A 1 96 ? -1.660 6.132 9.009 1.00 98.19 96 ALA A CA 1
ATOM 731 C C . ALA A 1 96 ? -2.570 5.073 8.366 1.00 98.19 96 ALA A C 1
ATOM 733 O O . ALA A 1 96 ? -2.512 4.874 7.157 1.00 98.19 96 ALA A O 1
ATOM 734 N N . THR A 1 97 ? -3.434 4.430 9.157 1.00 98.38 97 THR A N 1
ATOM 735 C CA . THR A 1 97 ? -4.424 3.465 8.649 1.00 98.38 97 THR A CA 1
ATOM 736 C C . THR A 1 97 ? -5.403 4.139 7.693 1.00 98.38 97 THR A C 1
ATOM 738 O O . THR A 1 97 ? -5.614 3.646 6.588 1.00 98.38 97 THR A O 1
ATOM 741 N N . ARG A 1 98 ? -5.939 5.305 8.076 1.00 97.31 98 ARG A N 1
ATOM 742 C CA . ARG A 1 98 ? -6.799 6.116 7.209 1.00 97.31 98 ARG A CA 1
ATOM 743 C C . ARG A 1 98 ? -6.077 6.512 5.919 1.00 97.31 98 ARG A C 1
ATOM 745 O O . ARG A 1 98 ? -6.609 6.260 4.847 1.00 97.31 98 ARG A O 1
ATOM 752 N N . ALA A 1 99 ? -4.844 7.014 6.010 1.00 98.12 99 ALA A N 1
ATOM 753 C CA . ALA A 1 99 ? -4.054 7.381 4.833 1.00 98.12 99 ALA A CA 1
ATOM 754 C C . ALA A 1 99 ? -3.807 6.192 3.882 1.00 98.12 99 ALA A C 1
ATOM 756 O O . ALA A 1 99 ? -3.824 6.358 2.665 1.00 98.12 99 ALA A O 1
ATOM 757 N N . ILE A 1 100 ? -3.605 4.981 4.418 1.00 98.50 100 ILE A N 1
ATOM 758 C CA . ILE A 1 100 ? -3.489 3.752 3.619 1.00 98.50 100 ILE A CA 1
ATOM 759 C C . ILE A 1 100 ? -4.796 3.460 2.873 1.00 98.50 100 ILE A C 1
ATOM 761 O O . ILE A 1 100 ? -4.759 3.179 1.676 1.00 98.50 100 ILE A O 1
ATOM 765 N N . LEU A 1 101 ? -5.938 3.523 3.563 1.00 98.19 101 LEU A N 1
ATOM 766 C CA . LEU A 1 101 ? -7.252 3.283 2.962 1.00 98.19 101 LEU A CA 1
ATOM 767 C C . LEU A 1 101 ? -7.567 4.314 1.869 1.00 98.19 101 LEU A C 1
ATOM 769 O O . LEU A 1 101 ? -7.891 3.936 0.747 1.00 98.19 101 LEU A O 1
ATOM 773 N N . GLU A 1 102 ? -7.373 5.599 2.163 1.00 97.75 102 GLU A N 1
ATOM 774 C CA . GLU A 1 102 ? -7.545 6.694 1.200 1.00 97.75 102 GLU A CA 1
ATOM 775 C C . GLU A 1 102 ? -6.632 6.515 -0.016 1.00 97.75 102 GLU A C 1
ATOM 777 O O . GLU A 1 102 ? -7.044 6.748 -1.150 1.00 97.75 102 GLU A O 1
ATOM 782 N N . ARG A 1 103 ? -5.399 6.026 0.177 1.00 98.25 103 ARG A N 1
ATOM 783 C CA . ARG A 1 103 ? -4.485 5.775 -0.941 1.00 98.25 103 ARG A CA 1
ATOM 784 C C . ARG A 1 103 ? -4.943 4.625 -1.839 1.00 98.25 103 ARG A C 1
ATOM 786 O O . ARG A 1 103 ? -4.727 4.678 -3.051 1.00 98.25 103 ARG A O 1
ATOM 793 N N . PHE A 1 104 ? -5.561 3.592 -1.272 1.00 98.00 104 PHE A N 1
ATOM 794 C CA . PHE A 1 104 ? -6.191 2.527 -2.052 1.00 98.00 104 PHE A CA 1
ATOM 795 C C . PHE A 1 104 ? -7.401 3.043 -2.841 1.00 98.00 104 PHE A C 1
ATOM 797 O O . PHE A 1 104 ? -7.548 2.695 -4.016 1.00 98.00 104 PHE A O 1
ATOM 804 N N . ASP A 1 105 ? -8.221 3.904 -2.240 1.00 96.88 105 ASP A N 1
ATOM 805 C CA . ASP A 1 105 ? -9.344 4.549 -2.925 1.00 96.88 105 ASP A CA 1
ATOM 806 C C . ASP A 1 105 ? -8.869 5.468 -4.057 1.00 96.88 105 ASP A C 1
ATOM 808 O O . ASP A 1 105 ? -9.383 5.380 -5.173 1.00 96.88 105 ASP A O 1
ATOM 812 N N . ASP A 1 106 ? -7.815 6.255 -3.835 1.00 97.81 106 ASP A N 1
ATOM 813 C CA . ASP A 1 106 ? -7.168 7.072 -4.866 1.00 97.81 106 ASP A CA 1
ATOM 814 C C . ASP A 1 106 ? -6.640 6.222 -6.028 1.00 97.81 106 ASP A C 1
ATOM 816 O O . ASP A 1 106 ? -6.782 6.593 -7.198 1.00 97.81 106 ASP A O 1
ATOM 820 N N . ALA A 1 107 ? -6.028 5.071 -5.728 1.00 97.75 107 ALA A N 1
ATOM 821 C CA . ALA A 1 107 ? -5.540 4.151 -6.752 1.00 97.75 107 ALA A CA 1
ATOM 822 C C . ALA A 1 107 ? -6.692 3.633 -7.627 1.00 97.75 107 ALA A C 1
ATOM 824 O O . ALA A 1 107 ? -6.554 3.580 -8.851 1.00 97.75 107 ALA A O 1
ATOM 825 N N . ARG A 1 108 ? -7.845 3.319 -7.021 1.00 95.94 108 ARG A N 1
ATOM 826 C CA . ARG A 1 108 ? -9.063 2.916 -7.744 1.00 95.94 108 ARG A CA 1
ATOM 827 C C . ARG A 1 108 ? -9.633 4.061 -8.571 1.00 95.94 108 ARG A C 1
ATOM 829 O O . ARG A 1 108 ? -9.891 3.884 -9.759 1.00 95.94 108 ARG A O 1
ATOM 836 N N . ALA A 1 109 ? -9.790 5.239 -7.971 1.00 96.25 109 ALA A N 1
ATOM 837 C CA . ALA A 1 109 ? -10.364 6.416 -8.620 1.00 96.25 109 ALA A CA 1
ATOM 838 C C . ALA A 1 109 ? -9.560 6.853 -9.855 1.00 96.25 109 ALA A C 1
ATOM 840 O O . ALA A 1 109 ? -10.130 7.322 -10.838 1.00 96.25 109 ALA A O 1
ATOM 841 N N . ARG A 1 110 ? -8.236 6.660 -9.832 1.00 97.44 110 ARG A N 1
ATOM 842 C CA . ARG A 1 110 ? -7.334 6.968 -10.953 1.00 97.44 110 ARG A CA 1
ATOM 843 C C . ARG A 1 110 ? -7.135 5.807 -11.933 1.00 97.44 110 ARG A C 1
ATOM 845 O O . ARG A 1 110 ? -6.355 5.949 -12.870 1.00 97.44 110 ARG A O 1
ATOM 852 N N . GLY A 1 111 ? -7.793 4.665 -11.722 1.00 96.50 111 GLY A N 1
ATOM 853 C CA . GLY A 1 111 ? -7.639 3.475 -12.563 1.00 96.50 111 GLY A CA 1
ATOM 854 C C . GLY A 1 111 ? -6.261 2.808 -12.474 1.00 96.50 111 GLY A C 1
ATOM 855 O O . GLY A 1 111 ? -5.913 2.023 -13.351 1.00 96.50 111 GLY A O 1
ATOM 856 N N . LEU A 1 112 ? -5.475 3.111 -11.434 1.00 97.06 112 LEU A N 1
ATOM 857 C CA . LEU A 1 112 ? -4.176 2.479 -11.170 1.00 97.06 112 LEU A CA 1
ATOM 858 C C . LEU A 1 112 ? -4.329 1.082 -10.559 1.00 97.06 112 LEU A C 1
ATOM 860 O O . LEU A 1 112 ? -3.394 0.285 -10.606 1.00 97.06 112 LEU A O 1
ATOM 864 N N . TRP A 1 113 ? -5.491 0.807 -9.964 1.00 97.31 113 TRP A N 1
ATOM 865 C CA . TRP A 1 113 ? -5.831 -0.487 -9.394 1.00 97.31 113 TRP A CA 1
ATOM 866 C C . TRP A 1 113 ? -7.292 -0.845 -9.661 1.00 97.31 113 TRP A C 1
ATOM 868 O O . TRP A 1 113 ? -8.206 -0.113 -9.281 1.00 97.31 113 TRP A O 1
ATOM 878 N N . THR A 1 114 ? -7.514 -2.017 -10.253 1.00 94.19 114 THR A N 1
ATOM 879 C CA . THR A 1 114 ? -8.831 -2.646 -10.384 1.00 94.19 114 THR A CA 1
ATOM 880 C C . THR A 1 114 ? -8.867 -3.942 -9.581 1.00 94.19 114 THR A C 1
ATOM 882 O O . THR A 1 114 ? -8.351 -4.974 -10.009 1.00 94.19 114 THR A O 1
ATOM 885 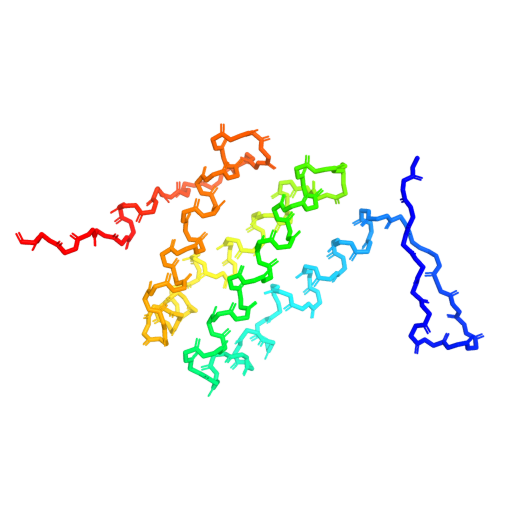N N . SER A 1 115 ? -9.514 -3.916 -8.413 1.00 87.44 115 SER A N 1
ATOM 886 C CA . SER A 1 115 ? -9.673 -5.127 -7.604 1.00 87.44 115 SER A CA 1
ATOM 887 C C . SER A 1 115 ? -10.890 -5.941 -8.018 1.00 87.44 115 SER A C 1
ATOM 889 O O . SER A 1 115 ? -11.971 -5.399 -8.241 1.00 87.44 115 SER A O 1
ATOM 891 N N . ARG A 1 116 ? -10.739 -7.270 -8.018 1.00 82.44 116 ARG A N 1
ATOM 892 C CA . ARG A 1 116 ? -11.875 -8.211 -8.069 1.00 82.44 116 ARG A CA 1
ATOM 893 C C . ARG A 1 116 ? -12.424 -8.553 -6.683 1.00 82.44 116 ARG A C 1
ATOM 895 O O . ARG A 1 116 ? -13.380 -9.316 -6.579 1.00 82.44 116 ARG A O 1
ATOM 902 N N . ARG A 1 117 ? -11.794 -8.056 -5.615 1.00 76.50 117 ARG A N 1
ATOM 903 C CA . ARG A 1 117 ? -12.280 -8.217 -4.243 1.00 76.50 117 ARG A CA 1
ATOM 904 C C . ARG A 1 117 ? -13.388 -7.198 -3.985 1.00 76.50 117 ARG A C 1
ATOM 906 O O . ARG A 1 117 ? -13.345 -6.094 -4.526 1.00 76.50 117 ARG A O 1
ATOM 913 N N . ASN A 1 118 ? -14.318 -7.537 -3.093 1.00 78.00 118 ASN A N 1
ATOM 914 C CA . ASN A 1 118 ? -15.272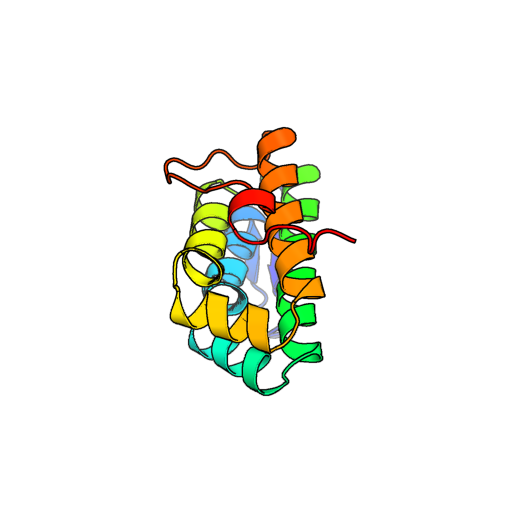 -6.581 -2.519 1.00 78.00 118 ASN A CA 1
ATOM 915 C C . ASN A 1 118 ? -14.540 -5.650 -1.533 1.00 78.00 118 ASN A C 1
ATOM 917 O O . ASN A 1 118 ? -14.795 -5.679 -0.334 1.00 78.00 118 ASN A O 1
ATOM 921 N N . ALA A 1 119 ? -13.554 -4.902 -2.033 1.00 78.56 119 ALA A N 1
ATOM 922 C CA . ALA A 1 119 ? -12.833 -3.898 -1.271 1.00 78.56 119 ALA A CA 1
ATOM 923 C C . ALA A 1 119 ? -13.780 -2.727 -0.994 1.00 78.56 119 ALA A C 1
ATOM 925 O O . ALA A 1 119 ? -14.292 -2.115 -1.935 1.00 78.56 119 ALA A O 1
ATOM 926 N N . MET A 1 120 ? -14.027 -2.473 0.289 1.00 81.75 120 MET A N 1
ATOM 927 C CA . MET A 1 120 ? -14.902 -1.398 0.749 1.00 81.75 120 MET A CA 1
ATOM 928 C C . MET A 1 120 ? -14.149 -0.057 0.761 1.00 81.75 120 MET A C 1
ATOM 930 O O . MET A 1 120 ? -12.942 -0.066 1.032 1.00 81.75 120 MET A O 1
ATOM 934 N N . PRO A 1 121 ? -14.836 1.069 0.489 1.00 79.31 121 PRO A N 1
ATOM 935 C CA . PRO A 1 121 ? -14.280 2.413 0.632 1.00 79.31 121 PRO A CA 1
ATOM 936 C C . PRO A 1 121 ? -13.757 2.703 2.044 1.00 79.31 121 PRO A C 1
ATOM 938 O O . PRO A 1 121 ? -14.253 2.155 3.035 1.00 79.31 121 PRO A O 1
ATOM 941 N N . ALA A 1 122 ? -12.798 3.624 2.146 1.00 80.25 122 ALA A N 1
ATOM 942 C CA . ALA A 1 122 ? -12.168 4.034 3.397 1.00 80.25 122 ALA A CA 1
ATOM 943 C C . ALA A 1 122 ? -13.181 4.481 4.458 1.00 80.25 122 ALA A C 1
ATOM 945 O O . ALA A 1 122 ? -13.082 4.058 5.609 1.00 80.25 122 ALA A O 1
ATOM 946 N N . ASP A 1 123 ? -14.171 5.289 4.073 1.00 76.00 123 ASP A N 1
ATOM 947 C CA . ASP A 1 123 ? -15.176 5.825 4.997 1.00 76.00 123 ASP A CA 1
ATOM 948 C C . ASP A 1 123 ? -16.091 4.743 5.586 1.00 76.00 123 ASP A C 1
ATOM 950 O O . ASP A 1 123 ? -16.560 4.884 6.715 1.00 76.00 123 ASP A O 1
ATOM 954 N N . GLU A 1 124 ? -16.314 3.636 4.868 1.00 84.12 124 GLU A N 1
ATOM 955 C CA . GLU A 1 124 ? -17.088 2.506 5.393 1.00 84.12 124 GLU A CA 1
ATOM 956 C C . GLU A 1 124 ? -16.271 1.682 6.403 1.00 84.12 124 GLU A C 1
ATOM 958 O O . GLU A 1 124 ? -16.815 1.188 7.390 1.00 84.12 124 GLU A O 1
ATOM 963 N N . LEU A 1 125 ? -14.959 1.550 6.181 1.00 81.56 125 LEU A N 1
ATOM 964 C CA . LEU A 1 125 ? -14.049 0.815 7.070 1.00 81.56 125 LEU A CA 1
ATOM 965 C C . LEU A 1 125 ? -13.626 1.635 8.298 1.00 81.56 125 LEU A C 1
ATOM 967 O O . LEU A 1 125 ? -13.390 1.081 9.374 1.00 81.56 125 LEU A O 1
ATOM 971 N N . MET A 1 126 ? -13.510 2.953 8.144 1.00 85.00 126 MET A N 1
ATOM 972 C CA . MET A 1 126 ? -13.131 3.897 9.192 1.00 85.00 126 MET A CA 1
ATOM 973 C C . MET A 1 126 ? -13.980 5.174 9.107 1.00 85.00 126 MET A C 1
ATOM 975 O O . MET A 1 126 ? -13.493 6.209 8.630 1.00 85.00 126 MET A O 1
ATOM 979 N N . PRO A 1 127 ? -15.212 5.151 9.647 1.00 81.19 127 PRO A N 1
ATOM 980 C CA . PRO A 1 127 ? -16.061 6.335 9.710 1.00 81.19 127 PRO A CA 1
ATOM 981 C C . PRO A 1 127 ? -15.322 7.489 10.390 1.00 81.19 127 PRO A C 1
ATOM 983 O O . PRO A 1 127 ? -14.574 7.280 11.353 1.00 81.19 127 PRO A O 1
ATOM 986 N N . GLN A 1 128 ? -15.485 8.712 9.888 1.00 69.62 128 GLN A N 1
ATOM 987 C CA . GLN A 1 128 ? -15.033 9.882 10.640 1.00 69.62 128 GLN A CA 1
ATOM 988 C C . GLN A 1 128 ? -15.837 9.946 11.943 1.00 69.62 128 GLN A C 1
ATOM 990 O O . GLN A 1 128 ? -17.045 9.699 11.941 1.00 69.62 128 GLN A O 1
ATOM 995 N N . ALA A 1 129 ? -15.172 10.223 13.068 1.00 55.88 129 ALA A N 1
ATOM 996 C CA . ALA A 1 129 ? -15.903 10.557 14.282 1.00 55.88 129 ALA A CA 1
ATOM 997 C C . ALA A 1 129 ? -16.749 11.793 13.955 1.00 55.88 129 ALA A C 1
ATOM 999 O O . ALA A 1 129 ? -16.197 12.774 13.461 1.00 55.88 129 ALA A O 1
ATOM 1000 N N . ALA A 1 130 ? -18.067 11.707 14.150 1.00 45.56 130 ALA A N 1
ATOM 1001 C CA . ALA A 1 130 ? -18.928 12.875 14.063 1.00 45.56 130 ALA A CA 1
ATOM 1002 C C . ALA A 1 130 ? -18.380 13.915 15.048 1.00 45.56 130 ALA A C 1
ATOM 1004 O O . ALA A 1 130 ? -18.292 13.631 16.245 1.00 45.56 130 ALA A O 1
ATOM 1005 N N . GLU A 1 131 ? -17.914 15.034 14.503 1.00 36.28 131 GLU A N 1
ATOM 1006 C CA . GLU A 1 131 ? -17.425 16.185 15.260 1.00 36.28 131 GLU A CA 1
ATOM 1007 C C . GLU A 1 131 ? -18.558 16.824 16.075 1.00 36.28 131 GLU A C 1
ATOM 1009 O O . GLU A 1 131 ? -19.702 16.887 15.559 1.00 36.28 131 GLU A O 1
#

Radius of gyration: 15.47 Å; Cα contacts (8 Å, |Δi|>4): 140; chains: 1; bounding box: 49×27×38 Å

Nearest PDB structures (foldseek):
  5ewu-assembly1_A  TM=9.277E-01  e=3.518E-06  Arabidopsis thaliana
  5ewu-assembly1_B  TM=9.082E-01  e=4.606E-06  Arabidopsis thaliana
  6ys9-assembly4_D  TM=9.688E-01  e=1.034E-05  Thermosynechococcus vestitus BP-1
  6ytj-assembly2_BBB  TM=9.157E-01  e=7.088E-06  Synechocystis sp. PCC 6803
  6ys9-assembly3_C  TM=9.366E-01  e=1.679E-05  Thermosynechococcus vestitus BP-1